Protein AF-A0A7X6SG54-F1 (afdb_monomer_lite)

Foldseek 3Di:
DEAEFDFELDDCQQVCVVVVCVVVVDDAPDADPVRRRRPPTDDDLCHPLVRVLVVLLVVLVPDPDQKYKYKDKCPGSAHPVSNCVSLVVQADKDKDKDKDADDDPDPPCPPPDRIIIIMIIIGGNPDD

pLDDT: mean 92.4, std 7.89, range [57.91, 98.5]

Secondary structure (DSSP, 8-state):
-EE----SS--HHHHSHHHHHHHHT---SSB-TTT--BTT----GGGSHHHHHHHHHHHHHH---SEEEEEEETTSSS-HHHHHHHHHTTSEEEEEEEEEEPP--SS--TTS-SEEEEEEEEEETT--

Sequence (128 aa):
VYIDPPYNQHPYGSNYFMLNLLTTYERPKDVSKVSGIPTDWHRSGYNVRKQALPLLDQLFTAIPARFLLVSFNSEGYVSTDQIKTALGKHGRVDEMIVKYNTYRASRNLRSRKIHVHEHLFLLDRNAR

Structure (mmCIF, N/CA/C/O backbone):
data_AF-A0A7X6SG54-F1
#
_entry.id   AF-A0A7X6SG54-F1
#
loop_
_atom_site.group_PDB
_atom_site.id
_atom_site.type_symbol
_atom_site.label_atom_id
_atom_site.label_alt_id
_atom_site.label_comp_id
_atom_site.label_asym_id
_atom_site.label_entity_id
_atom_site.label_seq_id
_atom_site.pdbx_PDB_ins_code
_atom_site.Cartn_x
_atom_site.Cartn_y
_atom_site.Cartn_z
_atom_site.occupancy
_atom_site.B_iso_or_equiv
_atom_site.auth_seq_id
_atom_site.auth_comp_id
_atom_site.auth_asym_id
_atom_site.auth_atom_id
_atom_site.pdbx_PDB_model_num
ATOM 1 N N . VAL A 1 1 ? -13.810 -5.136 3.507 1.00 97.25 1 VAL A N 1
ATOM 2 C CA . VAL A 1 1 ? -12.854 -5.263 2.379 1.00 97.25 1 VAL A CA 1
ATOM 3 C C . VAL A 1 1 ? -11.449 -5.136 2.935 1.00 97.25 1 VAL A C 1
ATOM 5 O O . VAL A 1 1 ? -11.252 -4.293 3.802 1.00 97.25 1 VAL A O 1
ATOM 8 N N . TYR A 1 2 ? -10.520 -5.981 2.488 1.00 98.06 2 TYR A N 1
ATOM 9 C CA . TYR A 1 2 ? -9.097 -5.864 2.817 1.00 98.06 2 TYR A CA 1
ATOM 10 C C . TYR A 1 2 ? -8.371 -5.124 1.690 1.00 98.06 2 TYR A C 1
ATOM 12 O O . TYR A 1 2 ? -8.631 -5.403 0.520 1.00 98.06 2 TYR A O 1
ATOM 20 N N . ILE A 1 3 ? -7.512 -4.169 2.038 1.00 97.12 3 ILE A N 1
ATOM 21 C CA . ILE A 1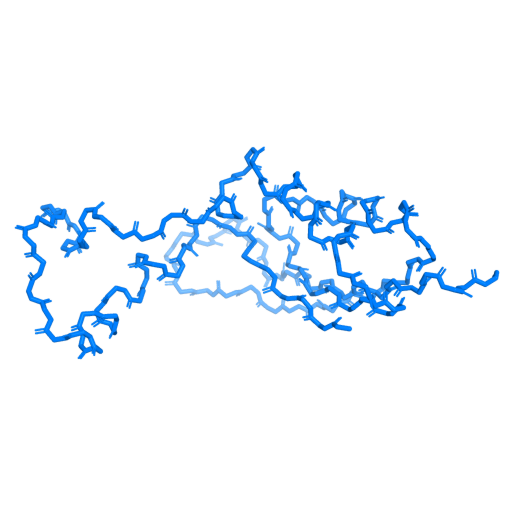 3 ? -6.790 -3.314 1.095 1.00 97.12 3 ILE A CA 1
ATOM 22 C C . ILE A 1 3 ? -5.311 -3.334 1.474 1.00 97.12 3 ILE A C 1
ATOM 24 O O . ILE A 1 3 ? -4.950 -2.938 2.578 1.00 97.12 3 ILE A O 1
ATOM 28 N N . ASP A 1 4 ? -4.473 -3.754 0.535 1.00 94.75 4 ASP A N 1
ATOM 29 C CA . ASP A 1 4 ? -3.012 -3.723 0.633 1.00 94.75 4 ASP A CA 1
ATOM 30 C C . ASP A 1 4 ? -2.472 -2.990 -0.608 1.00 94.75 4 ASP A C 1
ATOM 32 O O . ASP A 1 4 ? -2.199 -3.611 -1.642 1.00 94.75 4 ASP A O 1
ATOM 36 N N . PRO A 1 5 ? -2.501 -1.643 -0.604 1.00 91.69 5 PRO A N 1
ATOM 37 C CA . PRO A 1 5 ? -2.213 -0.858 -1.791 1.00 91.69 5 PRO A CA 1
ATOM 38 C C . PRO A 1 5 ? -0.699 -0.685 -1.984 1.00 91.69 5 PRO A C 1
ATOM 40 O O . PRO A 1 5 ? 0.068 -0.730 -1.021 1.00 91.69 5 PRO A O 1
ATOM 43 N N . PRO A 1 6 ? -0.237 -0.380 -3.211 1.00 90.06 6 PRO A N 1
ATOM 44 C CA . PRO A 1 6 ? 1.159 -0.032 -3.431 1.00 90.06 6 PRO A CA 1
ATOM 45 C C . PRO A 1 6 ? 1.576 1.145 -2.543 1.00 90.06 6 PRO A C 1
ATOM 47 O O . PRO A 1 6 ? 0.929 2.192 -2.541 1.00 90.06 6 PRO A O 1
ATOM 50 N N . TYR A 1 7 ? 2.680 0.985 -1.818 1.00 85.69 7 TYR A N 1
ATOM 51 C CA . TYR A 1 7 ? 3.156 1.983 -0.858 1.00 85.69 7 TYR A CA 1
ATOM 52 C C . TYR A 1 7 ? 4.434 2.708 -1.311 1.00 85.69 7 TYR A C 1
ATOM 54 O O . TYR A 1 7 ? 4.840 3.667 -0.666 1.00 85.69 7 TYR A O 1
ATOM 62 N N . ASN A 1 8 ? 5.085 2.315 -2.415 1.00 89.81 8 ASN A N 1
ATOM 63 C CA . ASN A 1 8 ? 6.362 2.904 -2.854 1.00 89.81 8 ASN A CA 1
ATOM 64 C C . ASN A 1 8 ? 6.516 2.968 -4.394 1.00 89.81 8 ASN A C 1
ATOM 66 O O . ASN A 1 8 ? 5.580 2.680 -5.136 1.00 89.81 8 ASN A O 1
ATOM 70 N N . GLN A 1 9 ? 7.702 3.350 -4.889 1.00 89.12 9 GLN A N 1
ATOM 71 C CA . GLN A 1 9 ? 8.003 3.446 -6.332 1.00 89.12 9 GLN A CA 1
ATOM 72 C C . GLN A 1 9 ? 7.947 2.132 -7.093 1.00 89.12 9 GLN A C 1
ATOM 74 O O . GLN A 1 9 ? 7.890 2.205 -8.310 1.00 89.12 9 GLN A O 1
ATOM 79 N N . HIS A 1 10 ? 8.055 0.979 -6.431 1.00 88.88 10 HIS A N 1
ATOM 80 C CA . HIS A 1 10 ? 8.247 -0.317 -7.073 1.00 88.88 10 HIS A CA 1
ATOM 81 C C . HIS A 1 10 ? 6.917 -0.814 -7.656 1.00 88.88 10 HIS A C 1
ATOM 83 O O . HIS A 1 10 ? 6.121 -1.427 -6.944 1.00 88.88 10 HIS A O 1
ATOM 89 N N . PRO A 1 11 ? 6.638 -0.539 -8.940 1.00 90.69 11 PRO A N 1
ATOM 90 C CA . PRO A 1 11 ? 5.360 -0.836 -9.550 1.00 90.69 11 PRO A CA 1
ATOM 91 C C . PRO A 1 11 ? 5.325 -2.291 -10.016 1.00 90.69 11 PRO A C 1
ATOM 93 O O . PRO A 1 11 ? 6.310 -2.830 -10.526 1.00 90.69 11 PRO A O 1
ATOM 96 N N . TYR A 1 12 ? 4.150 -2.912 -9.932 1.00 90.00 12 TYR A N 1
ATOM 97 C CA . TYR A 1 12 ? 3.955 -4.266 -10.448 1.00 90.00 12 TYR A CA 1
ATOM 98 C C . TYR A 1 12 ? 4.347 -4.372 -11.930 1.00 90.00 12 TYR A C 1
ATOM 100 O O . TYR A 1 12 ? 5.105 -5.262 -12.309 1.00 90.00 12 TYR A O 1
ATOM 108 N N . GLY A 1 13 ? 3.885 -3.421 -12.752 1.00 90.31 13 GLY A N 1
ATOM 109 C CA . GLY A 1 13 ? 4.055 -3.457 -14.205 1.00 90.31 13 GLY A CA 1
ATOM 110 C C . GLY A 1 13 ? 5.512 -3.557 -14.657 1.00 90.31 13 GLY A C 1
ATOM 111 O O . GLY A 1 13 ? 5.795 -4.294 -15.594 1.00 90.31 13 GLY A O 1
ATOM 112 N N . SER A 1 14 ? 6.442 -2.885 -13.973 1.00 91.88 14 SER A N 1
ATOM 113 C CA . SER A 1 14 ? 7.865 -2.958 -14.311 1.00 91.88 14 SER A CA 1
ATOM 114 C C . SER A 1 14 ? 8.581 -4.132 -13.642 1.00 91.88 14 SER A C 1
ATOM 116 O O . SER A 1 14 ? 9.537 -4.647 -14.205 1.00 91.88 14 SER A O 1
ATOM 118 N N . ASN A 1 15 ? 8.157 -4.559 -12.449 1.00 92.31 15 ASN A N 1
ATOM 119 C CA . ASN A 1 15 ? 8.818 -5.646 -11.715 1.00 92.31 15 ASN A CA 1
ATOM 120 C C . ASN A 1 15 ? 8.440 -7.037 -12.239 1.00 92.31 15 ASN A C 1
ATOM 122 O O . ASN A 1 15 ? 9.242 -7.962 -12.157 1.00 92.31 15 ASN A O 1
ATOM 126 N N . TYR A 1 16 ? 7.234 -7.175 -12.788 1.00 92.88 16 TYR A N 1
ATOM 127 C CA . TYR A 1 16 ? 6.678 -8.446 -13.255 1.00 92.88 16 TYR A CA 1
ATOM 128 C C . TYR A 1 16 ? 6.398 -8.453 -14.761 1.00 92.88 16 TYR A C 1
ATOM 130 O O . TYR A 1 16 ? 5.688 -9.326 -15.255 1.00 92.88 16 TYR A O 1
ATOM 138 N N . PHE A 1 17 ? 6.982 -7.515 -15.517 1.00 92.88 17 PHE A N 1
ATOM 139 C CA . PHE A 1 17 ? 6.750 -7.399 -16.960 1.00 92.88 17 PHE A CA 1
ATOM 140 C C . PHE A 1 17 ? 7.019 -8.708 -17.715 1.00 92.88 17 PHE A C 1
ATOM 142 O O . PHE A 1 17 ? 6.290 -9.028 -18.643 1.00 92.88 17 PHE A O 1
ATOM 149 N N . MET A 1 18 ? 8.031 -9.486 -17.309 1.00 93.50 18 MET A N 1
ATOM 150 C CA . MET A 1 18 ? 8.354 -10.759 -17.960 1.00 93.50 18 MET A CA 1
ATOM 151 C C . MET A 1 18 ? 7.207 -11.759 -17.836 1.00 93.50 18 MET A C 1
ATOM 153 O O . MET A 1 18 ? 6.881 -12.424 -18.811 1.00 93.50 18 MET A O 1
ATOM 157 N N . LEU A 1 19 ? 6.566 -11.835 -16.665 1.00 94.12 19 LEU A N 1
ATOM 158 C CA . LEU A 1 19 ? 5.400 -12.696 -16.476 1.00 94.12 19 LEU A CA 1
ATOM 159 C C . LEU A 1 19 ? 4.246 -12.230 -17.368 1.00 94.12 19 LEU A C 1
ATOM 161 O O . LEU A 1 19 ? 3.638 -13.056 -18.037 1.00 94.12 19 LEU A O 1
ATOM 165 N N . ASN A 1 20 ? 4.018 -10.915 -17.463 1.00 91.62 20 ASN A N 1
ATOM 166 C CA . ASN A 1 20 ? 3.002 -10.359 -18.361 1.00 91.62 20 ASN A 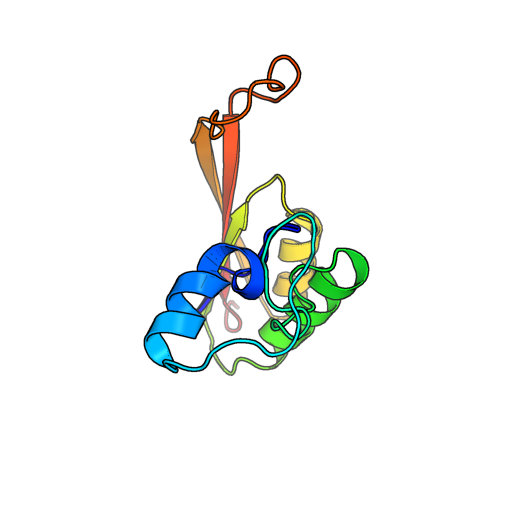CA 1
ATOM 167 C C . ASN A 1 20 ? 3.278 -10.733 -19.832 1.00 91.62 20 ASN A C 1
ATOM 169 O O . ASN A 1 20 ? 2.369 -11.178 -20.527 1.00 91.62 20 ASN A O 1
ATOM 173 N N . LEU A 1 21 ? 4.531 -10.633 -20.292 1.00 93.25 21 LEU A N 1
ATOM 174 C CA . LEU A 1 21 ? 4.922 -11.032 -21.651 1.00 93.25 21 LEU A CA 1
ATOM 175 C C . LEU A 1 21 ? 4.732 -12.532 -21.899 1.00 93.25 21 LEU A C 1
ATOM 177 O O . LEU A 1 21 ? 4.333 -12.917 -22.991 1.00 93.25 21 LEU A O 1
ATOM 181 N N . LEU A 1 22 ? 4.994 -13.387 -20.905 1.00 93.94 22 LEU A N 1
ATOM 182 C CA . LEU A 1 22 ? 4.735 -14.825 -21.033 1.00 93.94 22 LEU A CA 1
ATOM 183 C C . LEU A 1 22 ? 3.237 -15.122 -21.126 1.00 93.94 22 LEU A C 1
ATOM 185 O O . LEU A 1 22 ? 2.850 -16.022 -21.864 1.00 93.94 22 LEU A O 1
ATOM 189 N N . THR A 1 23 ? 2.399 -14.370 -20.405 1.00 94.31 23 THR A N 1
ATOM 190 C CA . THR A 1 23 ? 0.942 -14.562 -20.447 1.00 94.31 23 THR A CA 1
ATOM 191 C C . THR A 1 23 ? 0.312 -14.112 -21.759 1.00 94.31 23 THR A C 1
ATOM 193 O O . THR A 1 23 ? -0.623 -14.757 -22.221 1.00 94.31 23 THR A O 1
ATOM 196 N N . THR A 1 24 ? 0.808 -13.032 -22.368 1.00 91.81 24 THR A N 1
ATOM 197 C CA . THR A 1 24 ? 0.314 -12.567 -23.675 1.00 91.81 24 THR A CA 1
ATOM 198 C C . THR A 1 24 ? 1.007 -13.275 -24.836 1.00 91.81 24 THR A C 1
ATOM 200 O O . THR A 1 24 ? 0.444 -13.371 -25.919 1.00 91.81 24 THR A O 1
ATOM 203 N N . TYR A 1 25 ? 2.219 -13.785 -24.605 1.00 93.94 25 TYR A N 1
ATOM 204 C CA . TYR A 1 25 ? 3.108 -14.377 -25.603 1.00 93.94 25 TYR A CA 1
ATOM 205 C C . TYR A 1 25 ? 3.437 -13.437 -26.775 1.00 93.94 25 TYR A C 1
ATOM 207 O O . TYR 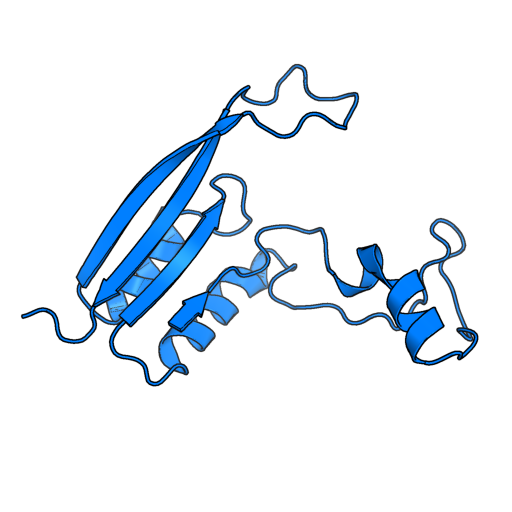A 1 25 ? 3.754 -13.864 -27.886 1.00 93.94 25 TYR A O 1
ATOM 215 N N . GLU A 1 26 ? 3.396 -12.132 -26.517 1.00 90.12 26 GLU A N 1
ATOM 216 C CA . GLU A 1 26 ? 3.679 -11.096 -27.503 1.00 90.12 26 GLU A CA 1
ATOM 217 C C . GLU A 1 26 ? 5.065 -10.498 -27.271 1.00 90.12 26 GLU A C 1
ATOM 219 O O . GLU A 1 26 ? 5.439 -10.130 -26.156 1.00 90.12 26 GLU A O 1
ATOM 224 N N . ARG A 1 27 ? 5.847 -10.364 -28.345 1.00 92.25 27 ARG A N 1
ATOM 225 C CA . ARG A 1 27 ? 7.147 -9.695 -28.273 1.00 92.25 27 ARG A CA 1
ATOM 226 C C . ARG A 1 27 ? 6.937 -8.174 -28.192 1.00 92.25 27 ARG A C 1
ATOM 228 O O . ARG A 1 27 ? 6.300 -7.623 -29.091 1.00 92.25 27 ARG A O 1
ATOM 235 N N . PRO A 1 28 ? 7.512 -7.474 -27.195 1.00 93.50 28 PRO A N 1
ATOM 236 C CA . PRO A 1 28 ? 7.387 -6.024 -27.099 1.00 93.50 28 PRO A CA 1
ATOM 237 C C . PRO A 1 28 ? 8.086 -5.343 -28.280 1.00 93.50 28 PRO A C 1
ATOM 239 O O . PRO A 1 28 ? 9.173 -5.760 -28.693 1.00 93.50 28 PRO A O 1
ATOM 242 N N . LYS A 1 29 ? 7.458 -4.290 -28.816 1.00 94.69 29 LYS A N 1
ATOM 243 C CA . LYS A 1 29 ? 7.990 -3.513 -29.949 1.00 94.69 29 LYS A CA 1
ATOM 244 C C . LYS A 1 29 ? 9.197 -2.678 -29.535 1.00 94.69 29 LYS A C 1
ATOM 246 O O . LYS A 1 29 ? 10.222 -2.703 -30.206 1.00 94.69 29 LYS A O 1
ATOM 251 N N . ASP A 1 30 ? 9.070 -2.011 -28.392 1.00 96.19 30 ASP A N 1
ATOM 252 C CA . ASP A 1 30 ? 10.079 -1.122 -27.834 1.00 96.19 30 ASP A CA 1
ATOM 253 C C . ASP A 1 30 ? 10.377 -1.506 -26.387 1.00 96.19 30 ASP A C 1
ATOM 255 O O . ASP A 1 30 ? 9.477 -1.755 -25.581 1.00 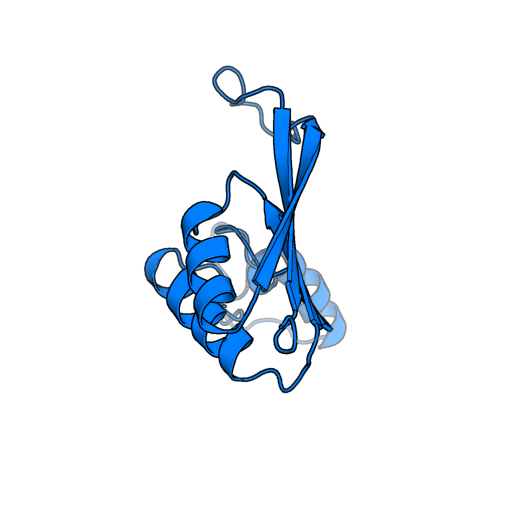96.19 30 ASP A O 1
ATOM 259 N N . VAL A 1 31 ? 11.661 -1.523 -26.041 1.00 96.38 31 VAL A N 1
ATOM 260 C CA . VAL A 1 31 ? 12.134 -1.831 -24.689 1.00 96.38 31 VAL A CA 1
ATOM 261 C C . VAL A 1 31 ? 13.187 -0.825 -24.244 1.00 96.38 31 VAL A C 1
ATOM 263 O O . VAL A 1 31 ? 13.938 -0.264 -25.044 1.00 96.38 31 VAL A O 1
ATOM 266 N N . SER A 1 32 ? 13.273 -0.612 -22.934 1.00 94.81 32 SER A N 1
ATOM 267 C CA . SER A 1 32 ? 14.362 0.137 -22.314 1.00 94.81 32 SER A CA 1
ATOM 268 C C . SER A 1 32 ? 15.712 -0.506 -22.638 1.00 94.81 32 SER A C 1
ATOM 270 O O . SER A 1 32 ? 15.929 -1.680 -22.343 1.00 94.81 32 SER A O 1
ATOM 272 N N . LYS A 1 33 ? 16.662 0.278 -23.162 1.00 94.88 33 LYS A N 1
ATOM 273 C CA . LYS A 1 33 ? 18.033 -0.194 -23.436 1.00 94.88 33 LYS A CA 1
ATOM 274 C C . LYS A 1 33 ? 18.808 -0.588 -22.174 1.00 94.88 33 LYS A C 1
ATOM 276 O O . LYS A 1 33 ? 19.776 -1.330 -22.271 1.00 94.88 33 LYS A O 1
ATOM 281 N N . VAL A 1 34 ? 18.409 -0.066 -21.012 1.00 92.75 34 VAL A N 1
ATOM 282 C CA . VAL A 1 34 ? 19.097 -0.311 -19.735 1.00 92.75 34 VAL A CA 1
ATOM 283 C C . VAL A 1 34 ? 18.484 -1.499 -19.002 1.00 92.75 34 VAL A C 1
ATOM 285 O O . VAL A 1 34 ? 19.206 -2.355 -18.508 1.00 92.75 34 VAL A O 1
ATOM 288 N N . SER A 1 35 ? 17.154 -1.550 -18.913 1.00 91.62 35 SER A N 1
ATOM 289 C CA . SER A 1 35 ? 16.446 -2.527 -18.077 1.00 91.62 35 SER A CA 1
ATOM 290 C C . SER A 1 35 ? 15.745 -3.639 -18.857 1.00 91.62 35 SER A C 1
ATOM 292 O O . SER A 1 35 ? 15.284 -4.593 -18.242 1.00 91.62 35 SER A O 1
ATOM 294 N N . GLY A 1 36 ? 15.607 -3.519 -20.182 1.00 93.38 36 GLY A N 1
ATOM 295 C CA . GLY A 1 36 ? 14.876 -4.479 -21.020 1.00 93.38 36 GLY A CA 1
ATOM 296 C C . GLY A 1 36 ? 13.354 -4.471 -20.830 1.00 93.38 36 GLY A C 1
ATOM 297 O O . GLY A 1 36 ? 12.652 -5.253 -21.463 1.00 93.38 36 GLY A O 1
ATOM 298 N N . ILE A 1 37 ? 12.833 -3.587 -19.977 1.00 94.81 37 ILE A N 1
ATOM 299 C CA . ILE A 1 37 ? 11.401 -3.476 -19.679 1.00 94.81 37 ILE A CA 1
ATOM 300 C C . ILE A 1 37 ? 10.697 -2.834 -20.891 1.00 94.81 37 ILE A C 1
ATOM 302 O O . ILE A 1 37 ? 11.210 -1.818 -21.381 1.00 94.81 37 ILE A O 1
ATOM 306 N N . PRO A 1 38 ? 9.551 -3.372 -21.364 1.00 94.19 38 PRO A N 1
ATOM 307 C CA . PRO A 1 38 ? 8.699 -2.735 -22.371 1.00 94.19 38 PRO A CA 1
ATOM 308 C C . PRO A 1 38 ? 8.435 -1.279 -22.015 1.00 94.19 38 PRO A C 1
ATOM 310 O O . PRO A 1 38 ? 8.329 -0.965 -20.836 1.00 94.19 38 PRO A O 1
ATOM 313 N N . THR A 1 39 ? 8.374 -0.365 -22.979 1.00 92.94 39 THR A N 1
ATOM 314 C CA . THR A 1 39 ? 8.210 1.074 -22.685 1.00 92.94 39 THR A CA 1
ATOM 315 C C . THR A 1 39 ? 6.774 1.460 -22.315 1.00 92.94 39 THR A C 1
ATOM 317 O O . THR A 1 39 ? 6.570 2.449 -21.606 1.00 92.94 39 THR A O 1
ATOM 320 N N . ASP A 1 40 ? 5.809 0.648 -22.735 1.00 90.19 40 ASP A N 1
ATOM 321 C CA . ASP A 1 40 ? 4.355 0.797 -22.619 1.00 90.19 40 ASP A CA 1
ATOM 322 C C . ASP A 1 40 ? 3.747 0.098 -21.388 1.00 90.19 40 ASP A C 1
ATOM 324 O O . ASP A 1 40 ? 2.529 -0.012 -21.255 1.00 90.19 40 ASP A O 1
ATOM 328 N N . TRP A 1 41 ? 4.582 -0.347 -20.447 1.00 90.12 41 TRP A N 1
ATOM 329 C CA . TRP A 1 41 ? 4.125 -0.957 -19.200 1.00 90.12 41 TRP A CA 1
ATOM 330 C C . TRP A 1 41 ? 3.198 -0.036 -18.381 1.00 90.12 41 TRP A C 1
ATOM 332 O O . TRP A 1 41 ? 3.380 1.183 -18.307 1.00 90.12 41 TRP A O 1
ATOM 342 N N . HIS A 1 42 ? 2.221 -0.636 -17.691 1.00 88.06 42 HIS A N 1
ATOM 343 C CA . HIS A 1 42 ? 1.215 0.102 -16.923 1.00 88.06 42 HIS A CA 1
ATOM 344 C C . HIS A 1 42 ? 1.797 0.775 -15.669 1.00 88.06 42 HIS A C 1
ATOM 346 O O . HIS A 1 42 ? 2.241 0.119 -14.722 1.00 88.06 42 HIS A O 1
ATOM 352 N N . ARG A 1 43 ? 1.716 2.108 -15.642 1.00 89.56 43 ARG A N 1
ATOM 353 C CA . ARG A 1 43 ? 2.107 2.959 -14.513 1.00 89.56 43 ARG A CA 1
ATOM 354 C C . ARG A 1 43 ? 0.902 3.291 -13.642 1.00 89.56 43 ARG A C 1
ATOM 356 O O . ARG A 1 43 ? 0.046 4.071 -14.047 1.00 89.56 43 ARG A O 1
ATOM 363 N N . SER A 1 44 ? 0.870 2.748 -12.430 1.00 93.12 44 SER A N 1
ATOM 364 C CA . SER A 1 44 ? -0.171 3.069 -11.452 1.00 93.12 44 SER A CA 1
ATOM 365 C C . SER A 1 44 ? 0.124 4.389 -10.736 1.00 93.12 44 SER A C 1
ATOM 367 O O . SER A 1 44 ? 1.240 4.615 -10.261 1.00 93.12 44 SER A O 1
ATOM 369 N N . GLY A 1 45 ? -0.896 5.239 -10.593 1.00 94.88 45 GLY A N 1
ATOM 370 C CA . GLY A 1 45 ? -0.801 6.473 -9.811 1.00 94.88 45 GLY A CA 1
ATOM 371 C C . GLY A 1 45 ? -0.542 6.230 -8.317 1.00 94.88 45 GLY A C 1
ATOM 372 O O . GLY A 1 45 ? 0.054 7.078 -7.656 1.00 94.88 45 GLY A O 1
ATOM 373 N N . TYR A 1 46 ? -0.877 5.046 -7.787 1.00 94.81 46 TYR A N 1
ATOM 374 C CA . TYR A 1 46 ? -0.524 4.661 -6.411 1.00 94.81 46 TYR A CA 1
ATOM 375 C C . TYR A 1 46 ? 0.999 4.572 -6.201 1.00 94.81 46 TYR A C 1
ATOM 377 O O . TYR A 1 46 ? 1.487 4.823 -5.103 1.00 94.81 46 TYR A O 1
ATOM 385 N N . ASN A 1 47 ? 1.772 4.310 -7.262 1.00 94.62 47 ASN A N 1
ATOM 386 C CA . ASN A 1 47 ? 3.239 4.327 -7.234 1.00 94.62 47 ASN A CA 1
ATOM 387 C C . ASN A 1 47 ? 3.831 5.728 -7.489 1.00 94.62 47 ASN A C 1
ATOM 389 O O . ASN A 1 47 ? 5.039 5.865 -7.682 1.00 94.62 47 ASN A O 1
ATOM 393 N N . VAL A 1 48 ? 3.012 6.785 -7.503 1.00 94.44 48 VAL A N 1
ATOM 394 C CA . VAL A 1 48 ? 3.453 8.173 -7.682 1.00 94.44 48 VAL A CA 1
ATOM 395 C C . VAL A 1 48 ? 3.169 8.947 -6.399 1.00 94.44 48 VAL A C 1
ATOM 397 O O . VAL A 1 48 ? 2.017 9.212 -6.071 1.00 94.44 48 VAL A O 1
ATOM 400 N N . ARG A 1 49 ? 4.221 9.384 -5.690 1.00 94.19 49 ARG A N 1
ATOM 401 C CA . ARG A 1 49 ? 4.115 10.031 -4.363 1.00 94.19 49 ARG A CA 1
ATOM 402 C C . ARG A 1 49 ? 3.034 11.118 -4.277 1.00 94.19 49 ARG A C 1
ATOM 404 O O . ARG A 1 49 ? 2.256 11.127 -3.334 1.00 94.19 49 ARG A O 1
ATOM 411 N N . LYS A 1 50 ? 2.970 12.013 -5.270 1.00 96.12 50 LYS A N 1
ATOM 412 C CA . LYS A 1 50 ? 2.001 13.125 -5.310 1.00 96.12 50 LYS A CA 1
ATOM 413 C C . LYS A 1 50 ? 0.553 12.704 -5.614 1.00 96.12 50 LYS A C 1
ATOM 415 O O . LYS A 1 50 ? -0.351 13.493 -5.385 1.00 96.12 50 LYS A O 1
ATOM 420 N N . GLN A 1 51 ? 0.335 11.502 -6.152 1.00 96.81 51 GLN A N 1
ATOM 421 C CA . GLN A 1 51 ? -0.992 10.982 -6.516 1.00 96.81 51 GLN A CA 1
ATOM 422 C C . GLN A 1 51 ? -1.500 9.915 -5.536 1.00 96.81 51 GLN A C 1
ATOM 424 O O . GLN A 1 51 ? -2.707 9.709 -5.451 1.00 96.81 51 GLN A O 1
ATOM 429 N N . ALA A 1 52 ? -0.608 9.269 -4.777 1.00 96.50 52 ALA A N 1
ATOM 430 C CA . ALA A 1 52 ? -0.944 8.141 -3.912 1.00 96.50 52 ALA A CA 1
ATOM 431 C C . ALA A 1 52 ? -2.041 8.466 -2.881 1.00 96.50 52 ALA A C 1
ATOM 433 O O . ALA A 1 52 ? -3.041 7.758 -2.820 1.00 96.50 52 ALA A O 1
ATOM 434 N N . LEU A 1 53 ? -1.900 9.553 -2.110 1.00 97.44 53 LEU A N 1
ATOM 435 C CA . LEU A 1 53 ? -2.895 9.922 -1.093 1.00 97.44 53 LEU A CA 1
ATOM 436 C C . LEU A 1 53 ? -4.269 10.281 -1.702 1.00 97.44 53 LEU A C 1
ATOM 438 O O . LEU A 1 53 ? -5.255 9.699 -1.253 1.00 97.44 53 LEU A O 1
ATOM 442 N N . PRO A 1 54 ? -4.375 11.154 -2.730 1.00 97.81 54 PRO A N 1
ATOM 443 C CA . PRO A 1 54 ? -5.655 11.415 -3.395 1.00 97.81 54 PRO A CA 1
ATOM 444 C C . PRO A 1 54 ? -6.362 10.153 -3.911 1.00 97.81 54 PRO A C 1
ATOM 446 O O . PRO A 1 54 ? -7.568 10.005 -3.737 1.00 97.81 54 PRO A O 1
ATOM 449 N N . LEU A 1 55 ? -5.615 9.218 -4.507 1.00 97.75 55 LEU A N 1
ATOM 450 C CA . LEU A 1 55 ? -6.177 7.969 -5.027 1.00 97.75 55 LEU A CA 1
ATOM 451 C C . LEU A 1 55 ? -6.629 7.010 -3.918 1.00 97.75 55 LEU A C 1
ATOM 453 O O . LEU A 1 55 ? -7.587 6.260 -4.109 1.00 97.75 55 LEU A O 1
ATOM 457 N N . LEU A 1 56 ? -5.959 7.009 -2.763 1.00 97.50 56 LEU A N 1
ATOM 458 C CA . LEU A 1 56 ? -6.398 6.241 -1.594 1.00 97.50 56 LEU A CA 1
ATOM 459 C C . LEU A 1 56 ? -7.682 6.821 -0.995 1.00 97.50 56 LEU A C 1
ATOM 461 O O . LEU A 1 56 ? -8.605 6.065 -0.716 1.00 97.50 56 LEU A O 1
ATOM 465 N N . ASP A 1 57 ? -7.781 8.145 -0.869 1.00 97.50 57 ASP A N 1
ATOM 466 C CA . ASP A 1 57 ? -8.988 8.829 -0.376 1.00 97.50 57 ASP A CA 1
ATOM 467 C C . ASP A 1 57 ? -10.201 8.544 -1.282 1.00 97.50 57 ASP A C 1
ATOM 469 O O . ASP A 1 57 ? -11.289 8.194 -0.812 1.00 97.50 57 ASP A O 1
ATOM 473 N N . GLN A 1 58 ? -9.990 8.590 -2.604 1.00 98.00 58 GLN A N 1
ATOM 474 C CA . GLN A 1 58 ? -11.001 8.200 -3.587 1.00 98.00 58 GLN A CA 1
ATOM 475 C C . GLN A 1 58 ? -11.399 6.724 -3.441 1.00 98.00 58 GLN A C 1
ATOM 477 O O . GLN A 1 58 ? -12.589 6.409 -3.469 1.00 98.00 58 GLN A O 1
ATOM 482 N N . LEU A 1 59 ? -10.430 5.818 -3.268 1.00 97.62 59 LEU A N 1
ATOM 483 C CA . LEU A 1 59 ? -10.690 4.388 -3.077 1.00 97.62 59 LEU A CA 1
ATOM 484 C C . LEU A 1 59 ? -11.523 4.133 -1.821 1.00 97.62 59 LEU A C 1
ATOM 486 O O . LEU A 1 59 ? -12.510 3.400 -1.877 1.00 97.62 59 LEU A O 1
ATOM 490 N N . PHE A 1 60 ? -11.154 4.753 -0.698 1.00 97.50 60 PHE A N 1
ATOM 491 C CA . PHE A 1 60 ? -11.909 4.630 0.543 1.00 97.50 60 PHE A CA 1
ATOM 492 C C . PHE A 1 60 ? -13.334 5.138 0.341 1.00 97.50 60 PHE A C 1
ATOM 494 O O . PHE A 1 60 ? -14.269 4.422 0.673 1.00 97.50 60 PHE A O 1
ATOM 501 N N . THR A 1 61 ? -13.525 6.288 -0.301 1.00 97.50 61 THR A N 1
ATOM 502 C CA . THR A 1 61 ? -14.863 6.827 -0.593 1.00 97.50 61 THR A CA 1
ATOM 503 C C . THR A 1 61 ? -15.701 5.888 -1.468 1.00 97.50 61 THR A C 1
ATOM 505 O O . THR A 1 61 ? -16.874 5.657 -1.180 1.00 97.50 61 THR A O 1
ATOM 508 N N . ALA A 1 62 ? -15.107 5.324 -2.521 1.00 97.62 62 ALA A N 1
ATOM 509 C CA . ALA A 1 62 ? -15.824 4.555 -3.535 1.00 97.62 62 ALA A CA 1
ATOM 510 C C . ALA A 1 62 ? -16.257 3.155 -3.075 1.00 97.62 62 ALA A C 1
ATOM 512 O O . ALA A 1 62 ? -17.221 2.615 -3.613 1.00 97.62 62 ALA A O 1
ATOM 513 N N . ILE A 1 63 ? -15.564 2.544 -2.106 1.00 97.25 63 ILE A N 1
ATOM 514 C CA . ILE A 1 63 ? -15.891 1.186 -1.652 1.00 97.25 63 ILE A CA 1
ATOM 515 C C . ILE A 1 63 ? -17.156 1.212 -0.773 1.00 97.25 63 ILE A C 1
ATOM 517 O O . ILE A 1 63 ? -17.127 1.801 0.314 1.00 97.25 63 ILE A O 1
ATOM 521 N N . PRO A 1 64 ? -18.247 0.517 -1.152 1.00 95.56 64 PRO A N 1
ATOM 522 C CA . PRO A 1 64 ? -19.484 0.468 -0.376 1.00 95.56 64 PRO A CA 1
ATOM 523 C C . PRO A 1 64 ? -19.424 -0.652 0.674 1.00 95.56 64 PRO A C 1
ATOM 525 O O . PRO A 1 64 ? -20.188 -1.613 0.635 1.00 95.56 64 PRO A O 1
ATOM 528 N N . ALA A 1 65 ? -18.481 -0.562 1.613 1.00 97.31 65 ALA A N 1
ATOM 529 C CA . ALA A 1 65 ? -18.330 -1.537 2.690 1.00 97.31 65 ALA A CA 1
ATOM 530 C C . ALA A 1 65 ? -18.337 -0.853 4.057 1.00 97.31 65 ALA A C 1
ATOM 532 O O . ALA A 1 65 ? -17.734 0.204 4.231 1.00 97.31 65 ALA A O 1
ATOM 533 N N . ARG A 1 66 ? -18.976 -1.495 5.043 1.00 96.88 66 ARG A N 1
ATOM 534 C CA . ARG A 1 66 ? -18.956 -1.033 6.439 1.00 96.88 66 ARG A CA 1
ATOM 535 C C . ARG A 1 66 ? -17.543 -1.043 7.020 1.00 96.88 66 ARG A C 1
ATOM 537 O O . ARG A 1 66 ? -17.145 -0.074 7.655 1.00 96.88 66 ARG A O 1
ATOM 544 N N . PHE A 1 67 ? -16.826 -2.148 6.814 1.00 98.31 67 PHE A N 1
ATOM 545 C CA . PHE A 1 67 ? -15.480 -2.344 7.339 1.00 98.31 67 PHE A CA 1
ATOM 546 C C . PHE A 1 67 ? -14.439 -2.296 6.226 1.00 98.31 67 PHE A C 1
ATOM 548 O O . PHE A 1 67 ? -14.516 -3.079 5.265 1.00 98.31 67 PHE A O 1
ATOM 555 N N . LEU A 1 68 ? -13.440 -1.429 6.389 1.00 98.44 68 LEU A N 1
ATOM 556 C CA . LEU A 1 68 ? -12.205 -1.463 5.607 1.00 98.44 68 LEU A CA 1
ATOM 557 C C . LEU A 1 68 ? -11.055 -1.845 6.533 1.00 98.44 68 LEU A C 1
ATOM 559 O O . LEU A 1 68 ? -10.851 -1.194 7.552 1.00 98.44 68 LEU A O 1
ATOM 563 N N . LEU A 1 69 ? -10.319 -2.891 6.167 1.00 98.38 69 LEU A N 1
ATOM 564 C CA . LEU A 1 69 ? -9.056 -3.243 6.801 1.00 98.38 69 LEU A CA 1
ATOM 565 C C . LEU A 1 69 ? -7.937 -2.865 5.834 1.00 98.38 69 LEU A C 1
ATOM 567 O O . LEU A 1 69 ? -7.846 -3.450 4.756 1.00 98.38 69 LEU A O 1
ATOM 571 N N . VAL A 1 70 ? -7.130 -1.872 6.193 1.00 97.94 70 VAL A N 1
ATOM 572 C CA . VAL A 1 70 ? -6.050 -1.352 5.346 1.00 97.94 70 VAL A CA 1
ATOM 573 C C . VAL A 1 70 ? -4.711 -1.726 5.958 1.00 97.94 70 VAL A C 1
ATOM 575 O O . VAL A 1 70 ? -4.428 -1.328 7.086 1.00 97.94 70 VAL A O 1
ATOM 578 N N . SER A 1 71 ? -3.898 -2.474 5.217 1.00 96.69 71 SER A N 1
ATOM 579 C CA . SER A 1 71 ? -2.501 -2.736 5.561 1.00 96.69 71 SER A CA 1
ATOM 580 C C . SER A 1 71 ? -1.605 -1.691 4.907 1.00 96.69 71 SER A C 1
ATOM 582 O O . SER A 1 71 ? -1.811 -1.338 3.745 1.00 96.69 71 SER A O 1
ATOM 584 N N . PHE A 1 72 ? -0.653 -1.140 5.662 1.00 95.62 72 PHE A N 1
ATOM 585 C CA . PHE A 1 72 ? 0.281 -0.154 5.133 1.00 95.62 72 PHE A CA 1
ATOM 586 C C . PHE A 1 72 ? 1.610 -0.123 5.896 1.00 95.62 72 PHE A C 1
ATOM 588 O O . PHE A 1 72 ? 1.641 -0.014 7.125 1.00 95.62 72 PHE A O 1
ATOM 595 N N . ASN A 1 73 ? 2.715 -0.122 5.151 1.00 93.00 73 ASN A N 1
ATOM 596 C CA . ASN A 1 73 ? 4.058 -0.060 5.716 1.00 93.00 73 ASN A CA 1
ATOM 597 C C . ASN A 1 73 ? 4.473 1.383 6.068 1.00 93.00 73 ASN A C 1
ATOM 599 O O . ASN A 1 73 ? 4.265 2.321 5.295 1.00 93.00 73 ASN A O 1
ATOM 603 N N . SER A 1 74 ? 5.150 1.547 7.208 1.00 89.94 74 SER A N 1
ATOM 604 C CA . SER A 1 74 ? 5.657 2.836 7.718 1.00 89.94 74 SER A CA 1
ATOM 605 C C . SER A 1 74 ? 6.660 3.584 6.816 1.00 89.94 74 SER A C 1
ATOM 607 O O . SER A 1 74 ? 6.906 4.769 7.030 1.00 89.94 74 SER A O 1
ATOM 609 N N . GLU A 1 75 ? 7.248 2.935 5.809 1.00 89.69 75 GLU A N 1
ATOM 610 C CA . GLU A 1 75 ? 8.186 3.538 4.847 1.00 89.69 75 GLU A CA 1
ATOM 611 C C . GLU A 1 75 ? 7.517 3.923 3.514 1.00 89.69 75 GLU A C 1
ATOM 613 O O . GLU A 1 75 ? 8.199 4.216 2.524 1.00 89.69 75 GLU A O 1
ATOM 618 N N . GLY A 1 76 ? 6.184 3.907 3.464 1.00 89.69 76 GLY A N 1
ATOM 619 C CA . GLY A 1 76 ? 5.428 4.264 2.276 1.00 89.69 76 GLY A CA 1
ATOM 620 C C . GLY A 1 76 ? 5.499 5.748 1.887 1.00 89.69 76 GLY A C 1
ATOM 621 O O . GLY A 1 76 ? 6.030 6.610 2.587 1.00 89.69 76 GLY A O 1
ATOM 622 N N . TYR A 1 77 ? 4.944 6.071 0.721 1.00 94.31 77 TYR A N 1
ATOM 623 C CA . TYR A 1 77 ? 4.845 7.442 0.220 1.00 94.31 77 TYR A CA 1
ATOM 624 C C . TYR A 1 77 ? 3.876 8.325 0.988 1.00 94.31 77 TYR A C 1
ATOM 626 O O . TYR A 1 77 ? 4.100 9.536 1.053 1.00 94.31 77 TYR A O 1
ATOM 634 N N . VAL A 1 78 ? 2.826 7.717 1.527 1.00 95.62 78 VAL A N 1
ATOM 635 C CA . VAL A 1 78 ? 1.815 8.354 2.364 1.00 95.62 78 VAL A CA 1
ATOM 636 C C . VAL A 1 78 ? 2.155 8.019 3.809 1.00 95.62 78 VAL A C 1
ATOM 638 O O . VAL A 1 78 ? 2.457 6.865 4.105 1.00 95.62 78 VAL A O 1
ATOM 641 N N . SER A 1 79 ? 2.152 9.002 4.707 1.00 95.44 79 SER A N 1
ATOM 642 C CA . SER A 1 79 ? 2.403 8.707 6.119 1.00 95.44 79 SER A CA 1
ATOM 643 C C . SER A 1 79 ? 1.219 7.964 6.739 1.00 95.44 79 SER A C 1
ATOM 645 O O . SER A 1 79 ? 0.072 8.111 6.314 1.00 95.44 79 SER A O 1
ATOM 647 N N . THR A 1 80 ? 1.476 7.192 7.788 1.00 94.94 80 THR A N 1
ATOM 648 C CA . THR A 1 80 ? 0.435 6.482 8.546 1.00 94.94 80 THR A CA 1
ATOM 649 C C . THR A 1 80 ? -0.605 7.446 9.123 1.00 94.94 80 THR A C 1
ATOM 651 O O . THR A 1 80 ? -1.798 7.158 9.073 1.00 94.94 80 THR A O 1
ATOM 654 N N . ASP A 1 81 ? -0.184 8.642 9.549 1.00 96.31 81 ASP A N 1
ATOM 655 C CA . ASP A 1 81 ? -1.085 9.708 10.009 1.00 96.31 81 ASP A CA 1
ATOM 656 C C . ASP A 1 81 ? -2.003 10.220 8.894 1.00 96.31 81 ASP A C 1
ATOM 658 O O . ASP A 1 81 ? -3.186 10.476 9.125 1.00 96.31 81 ASP A O 1
ATOM 662 N N . GLN A 1 82 ? -1.489 10.342 7.665 1.00 97.56 82 GLN A N 1
ATOM 663 C CA . GLN A 1 82 ? -2.297 10.721 6.506 1.00 97.56 82 GLN A CA 1
ATOM 664 C C . GLN A 1 82 ? -3.325 9.636 6.165 1.00 97.56 82 GLN A C 1
ATOM 666 O O . GLN A 1 82 ? -4.479 9.971 5.902 1.00 97.56 82 GLN A O 1
ATOM 671 N N . ILE A 1 83 ? -2.940 8.354 6.218 1.00 97.25 83 ILE A N 1
ATOM 672 C CA . ILE A 1 83 ? -3.866 7.225 6.020 1.00 97.25 83 ILE A CA 1
ATOM 673 C C . ILE A 1 83 ? -4.969 7.243 7.079 1.00 97.25 83 ILE A C 1
ATOM 675 O O . ILE A 1 83 ? -6.152 7.208 6.739 1.00 97.25 83 ILE A O 1
ATOM 679 N N . LYS A 1 84 ? -4.592 7.352 8.357 1.00 97.31 84 LYS A N 1
ATOM 680 C CA . LYS A 1 84 ? -5.530 7.400 9.482 1.00 97.31 84 LYS A CA 1
ATOM 681 C C . LYS A 1 84 ? -6.490 8.580 9.369 1.00 97.31 84 LYS A C 1
ATOM 683 O O . LYS A 1 84 ? -7.691 8.409 9.554 1.00 97.31 84 LYS A O 1
ATOM 688 N N . THR A 1 85 ? -5.974 9.753 8.999 1.00 98.19 85 THR A N 1
ATOM 689 C CA . THR A 1 85 ? -6.777 10.963 8.768 1.00 98.19 85 THR A CA 1
ATOM 690 C C . THR A 1 85 ? -7.762 10.771 7.615 1.00 98.19 85 THR A C 1
ATOM 692 O O . THR A 1 85 ? -8.928 11.126 7.752 1.00 98.19 85 THR A O 1
ATOM 695 N N . ALA A 1 86 ? -7.325 10.192 6.491 1.00 97.94 86 ALA A N 1
ATOM 696 C CA . ALA A 1 86 ? -8.193 9.919 5.346 1.00 97.94 86 ALA A CA 1
ATOM 697 C C . ALA A 1 86 ? -9.322 8.939 5.707 1.00 97.94 86 ALA A C 1
ATOM 699 O O . ALA A 1 86 ? -10.489 9.227 5.458 1.00 97.94 86 ALA A O 1
ATOM 700 N N . LEU A 1 87 ? -8.999 7.826 6.373 1.00 98.00 87 LEU A N 1
ATOM 701 C CA . LEU A 1 87 ? -9.997 6.860 6.845 1.00 98.00 87 LEU A CA 1
ATOM 702 C C . LEU A 1 87 ? -10.962 7.475 7.869 1.00 98.00 87 LEU A C 1
ATOM 704 O O . LEU A 1 87 ? -12.163 7.219 7.803 1.00 98.00 87 LEU A O 1
ATOM 708 N N . GLY A 1 88 ? -10.457 8.323 8.770 1.00 97.44 88 GLY A N 1
ATOM 709 C CA . GLY A 1 88 ? -11.238 8.972 9.826 1.00 97.44 88 GLY A CA 1
ATOM 710 C C . GLY A 1 88 ? -12.365 9.874 9.317 1.00 97.44 88 GLY A C 1
ATOM 711 O O . GLY A 1 88 ? -13.349 10.075 10.022 1.00 97.44 88 GLY A O 1
ATOM 712 N N . LYS A 1 89 ? -12.295 10.348 8.065 1.00 96.88 89 LYS A N 1
ATOM 713 C CA . LYS A 1 89 ? -13.401 11.074 7.412 1.00 96.88 89 LYS A CA 1
ATOM 714 C C . LYS A 1 89 ? -14.663 10.220 7.243 1.00 96.88 89 LYS A C 1
ATOM 716 O O . LYS A 1 89 ? -15.735 10.760 6.989 1.00 96.88 89 LYS A O 1
ATOM 721 N N . HIS A 1 90 ? -14.532 8.898 7.333 1.00 96.44 90 HIS A N 1
ATOM 722 C CA . HIS A 1 90 ? -15.589 7.945 7.008 1.00 96.44 90 HIS A CA 1
ATOM 723 C C . HIS A 1 90 ? -16.113 7.162 8.220 1.00 96.44 90 HIS A C 1
ATOM 725 O O . HIS A 1 90 ? -17.028 6.361 8.048 1.00 96.44 90 HIS A O 1
ATOM 731 N N . GLY A 1 91 ? -15.551 7.342 9.420 1.00 96.50 91 GLY A N 1
ATOM 732 C CA . GLY A 1 91 ? -15.966 6.606 10.618 1.00 96.50 91 GLY A CA 1
ATOM 733 C C . GLY A 1 91 ? -14.850 6.437 11.647 1.00 96.50 91 GLY A C 1
ATOM 734 O O . GLY A 1 91 ? -13.806 7.086 11.571 1.00 96.50 91 GLY A O 1
ATOM 735 N N . ARG A 1 92 ? -15.065 5.541 12.618 1.00 98.00 92 ARG A N 1
ATOM 736 C CA . ARG A 1 92 ? -14.074 5.253 13.665 1.00 98.00 92 ARG A CA 1
ATOM 737 C C . ARG A 1 92 ? -12.947 4.400 13.094 1.00 98.00 92 ARG A C 1
ATOM 739 O O . ARG A 1 92 ? -13.212 3.403 12.426 1.00 98.00 92 ARG A O 1
ATOM 746 N N . VAL A 1 93 ? -11.705 4.778 13.391 1.00 98.31 93 VAL A N 1
ATOM 747 C CA . VAL A 1 93 ? -10.507 4.058 12.949 1.00 98.31 93 VAL A CA 1
ATOM 748 C C . VAL A 1 93 ? -9.748 3.530 14.153 1.00 98.31 93 VAL A C 1
ATOM 750 O O . VAL A 1 93 ? -9.232 4.307 14.956 1.00 98.31 93 VAL A O 1
ATOM 753 N N . ASP A 1 94 ? -9.642 2.211 14.222 1.00 98.06 94 ASP A N 1
ATOM 754 C CA . ASP A 1 94 ? -8.770 1.502 15.147 1.00 98.06 94 ASP A CA 1
ATOM 755 C C . ASP A 1 94 ? -7.462 1.141 14.420 1.00 98.06 94 ASP A C 1
ATOM 757 O O . ASP A 1 94 ? -7.451 0.895 13.212 1.00 98.06 94 ASP A O 1
ATOM 761 N N . GLU A 1 95 ? -6.336 1.143 15.131 1.00 98.12 95 GLU A N 1
ATOM 762 C CA . GLU A 1 95 ? -5.008 0.936 14.546 1.00 98.12 95 GLU A CA 1
ATOM 763 C C . GLU A 1 95 ? -4.235 -0.113 15.340 1.00 98.12 95 GLU A C 1
ATOM 765 O O . GLU A 1 95 ? -4.073 0.001 16.555 1.00 98.12 95 GLU A O 1
ATOM 770 N N . MET A 1 96 ? -3.719 -1.115 14.634 1.00 97.69 96 MET A N 1
ATOM 771 C CA . MET A 1 96 ? -2.786 -2.095 15.173 1.00 97.69 96 MET A CA 1
ATOM 772 C C . MET A 1 96 ? -1.433 -1.937 14.488 1.00 97.69 96 MET A C 1
ATOM 774 O O . MET A 1 96 ? -1.351 -1.892 13.262 1.00 97.69 96 MET A O 1
ATOM 778 N N . ILE A 1 97 ? -0.370 -1.887 15.287 1.00 97.50 97 ILE A N 1
ATOM 779 C CA . ILE A 1 97 ? 0.999 -1.717 14.802 1.00 97.50 97 ILE A CA 1
ATOM 780 C C . ILE A 1 97 ? 1.775 -2.995 15.089 1.00 97.50 97 ILE A C 1
ATOM 782 O O . ILE A 1 97 ? 1.880 -3.427 16.237 1.00 97.50 97 ILE A O 1
ATOM 786 N N . VAL A 1 98 ? 2.347 -3.583 14.045 1.00 95.81 98 VAL A N 1
ATOM 787 C CA . VAL A 1 98 ? 3.158 -4.795 14.136 1.00 95.81 98 VAL A CA 1
ATOM 788 C C . VAL A 1 98 ? 4.579 -4.471 13.704 1.00 95.81 98 VAL A C 1
ATOM 790 O O . VAL A 1 98 ? 4.822 -3.900 12.643 1.00 95.81 98 VAL A O 1
ATOM 793 N N . LYS A 1 99 ? 5.547 -4.822 14.547 1.00 95.75 99 LYS A N 1
ATOM 794 C CA . LYS A 1 99 ? 6.965 -4.590 14.279 1.00 95.75 99 LYS A CA 1
ATOM 795 C C . LYS A 1 99 ? 7.548 -5.756 13.482 1.00 95.75 99 LYS A C 1
ATOM 797 O O . LYS A 1 99 ? 7.449 -6.902 13.911 1.00 95.75 99 LYS A O 1
ATOM 802 N N . TYR A 1 100 ? 8.236 -5.449 12.387 1.00 92.75 100 TYR A N 1
ATOM 803 C CA . TYR A 1 100 ? 8.927 -6.422 11.541 1.00 92.75 100 TYR A CA 1
ATOM 804 C C . TYR A 1 100 ? 10.396 -6.062 11.345 1.00 92.75 100 TYR A C 1
ATOM 806 O O . TYR A 1 100 ? 10.800 -4.905 11.472 1.00 92.75 100 TYR A O 1
ATOM 814 N N . ASN A 1 101 ? 11.206 -7.063 11.004 1.00 90.75 101 ASN A N 1
ATOM 815 C CA . ASN A 1 101 ? 12.570 -6.835 10.540 1.00 90.75 101 ASN A CA 1
ATOM 816 C C . ASN A 1 101 ? 12.537 -6.216 9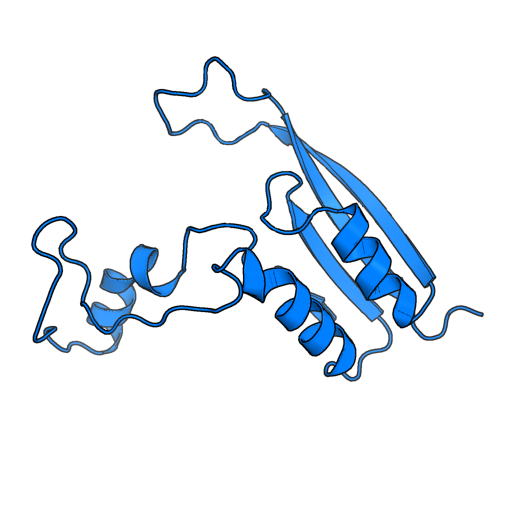.141 1.00 90.75 101 ASN A C 1
ATOM 818 O O . ASN A 1 101 ? 11.861 -6.721 8.246 1.00 90.75 101 ASN A O 1
ATOM 822 N N . THR A 1 102 ? 13.300 -5.146 8.938 1.00 87.00 102 THR A N 1
ATOM 823 C CA . THR A 1 102 ? 13.450 -4.518 7.625 1.00 87.00 102 THR A CA 1
ATOM 824 C C . THR A 1 102 ? 14.048 -5.520 6.644 1.00 87.00 102 THR A C 1
ATOM 826 O O . THR A 1 102 ? 15.059 -6.153 6.944 1.00 87.00 102 THR A O 1
ATOM 829 N N . TYR A 1 103 ? 13.479 -5.636 5.445 1.00 82.94 103 TYR A N 1
ATOM 830 C CA . TYR A 1 103 ? 14.040 -6.481 4.394 1.00 82.94 103 TYR A CA 1
ATOM 831 C C . TYR A 1 103 ? 15.419 -5.972 3.936 1.00 82.94 103 TYR A C 1
ATOM 833 O O . TYR A 1 103 ? 15.579 -4.796 3.592 1.00 82.94 103 TYR A O 1
ATOM 841 N N . ARG A 1 104 ? 16.430 -6.857 3.928 1.00 79.25 104 ARG A N 1
ATOM 842 C CA . ARG A 1 104 ? 17.844 -6.492 3.721 1.00 79.25 104 ARG A CA 1
ATOM 843 C C . ARG A 1 104 ? 18.511 -7.100 2.480 1.00 79.25 104 ARG A C 1
ATOM 845 O O . ARG A 1 104 ? 19.594 -7.662 2.580 1.00 79.25 104 ARG A O 1
ATOM 852 N N . ALA A 1 105 ? 17.916 -6.953 1.298 1.00 74.00 105 ALA A N 1
ATOM 853 C CA . ALA A 1 105 ? 18.528 -7.458 0.055 1.00 74.00 105 ALA A CA 1
ATOM 854 C C . ALA A 1 105 ? 19.479 -6.481 -0.666 1.00 74.00 105 ALA A C 1
ATOM 856 O O . ALA A 1 105 ? 20.034 -6.816 -1.707 1.00 74.00 105 ALA A O 1
ATOM 857 N N . SER A 1 106 ? 19.676 -5.267 -0.143 1.00 65.31 106 SER A N 1
ATOM 858 C CA . SER A 1 106 ? 20.535 -4.236 -0.746 1.00 65.31 106 SER A CA 1
ATOM 859 C C . SER A 1 106 ? 21.827 -4.033 0.052 1.00 65.31 106 SER A C 1
ATOM 861 O O . SER A 1 106 ? 21.844 -4.139 1.275 1.00 65.31 106 SER A O 1
ATOM 863 N N . ARG A 1 107 ? 22.925 -3.693 -0.635 1.00 60.34 107 ARG A N 1
ATOM 864 C CA . ARG A 1 107 ? 24.245 -3.458 -0.016 1.00 60.34 107 ARG A CA 1
ATOM 865 C C . ARG A 1 107 ? 24.327 -2.133 0.764 1.00 60.34 107 ARG A C 1
ATOM 867 O O . ARG A 1 107 ? 25.186 -1.995 1.629 1.00 60.34 107 ARG A O 1
ATOM 874 N N . ASN A 1 108 ? 23.413 -1.189 0.519 1.00 61.72 108 ASN A N 1
ATOM 875 C CA . ASN A 1 108 ? 23.404 0.148 1.129 1.00 61.72 108 ASN A CA 1
ATOM 876 C C . ASN A 1 108 ? 22.328 0.272 2.219 1.00 61.72 108 ASN A C 1
ATOM 878 O O . ASN A 1 108 ? 21.350 0.998 2.068 1.00 61.72 108 ASN A O 1
ATOM 882 N N . LEU A 1 109 ? 22.497 -0.463 3.323 1.00 65.12 109 LEU A N 1
ATOM 883 C CA . LEU A 1 109 ? 21.522 -0.504 4.428 1.00 65.12 109 LEU A CA 1
ATOM 884 C C . LEU A 1 109 ? 22.086 -0.069 5.784 1.00 65.12 109 LEU A C 1
ATOM 886 O O . LEU A 1 109 ? 21.369 -0.135 6.780 1.00 65.12 109 LEU A O 1
ATOM 890 N N . ARG A 1 110 ? 23.349 0.382 5.845 1.00 70.25 110 ARG A N 1
ATOM 891 C CA . ARG A 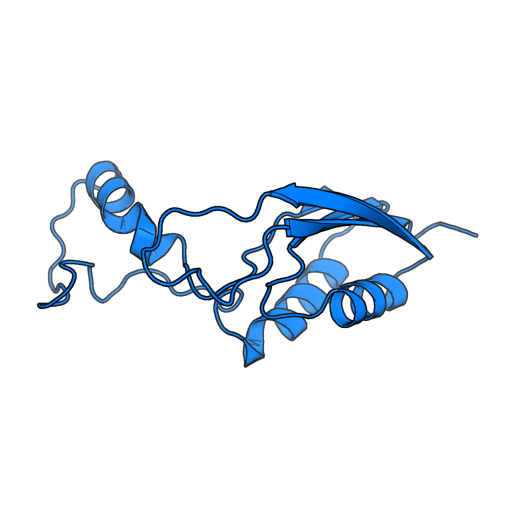1 110 ? 24.011 0.755 7.111 1.00 70.25 110 ARG A CA 1
ATOM 892 C C . ARG A 1 110 ? 23.247 1.818 7.906 1.00 70.25 110 ARG A C 1
ATOM 894 O O . ARG A 1 110 ? 23.250 1.751 9.127 1.00 70.25 110 ARG A O 1
ATOM 901 N N . SER A 1 111 ? 22.585 2.758 7.231 1.00 77.50 111 SER A N 1
ATOM 902 C CA . SER A 1 111 ? 21.807 3.838 7.855 1.00 77.50 111 SER A CA 1
ATOM 903 C C . SER A 1 111 ? 20.307 3.544 7.982 1.00 77.50 111 SER A C 1
ATOM 905 O O . SER A 1 111 ? 19.578 4.347 8.563 1.00 77.50 111 SER A O 1
ATOM 907 N N . ARG A 1 112 ? 19.814 2.417 7.449 1.00 80.81 112 ARG A N 1
ATOM 908 C CA . ARG A 1 112 ? 18.388 2.077 7.514 1.00 80.81 112 ARG A CA 1
ATOM 909 C C . ARG A 1 112 ? 18.072 1.430 8.857 1.00 80.81 112 ARG A C 1
ATOM 911 O O . ARG A 1 112 ? 18.825 0.578 9.339 1.00 80.81 112 ARG A O 1
ATOM 918 N N . LYS A 1 113 ? 16.931 1.800 9.443 1.00 84.62 113 LYS A N 1
ATOM 919 C CA . LYS A 1 113 ? 16.433 1.176 10.674 1.00 84.62 113 LYS A CA 1
ATOM 920 C C . LYS A 1 113 ? 16.346 -0.343 10.490 1.00 84.62 113 LYS A C 1
ATOM 922 O O . LYS A 1 113 ? 15.991 -0.833 9.419 1.00 84.62 113 LYS A O 1
ATOM 927 N N . ILE A 1 114 ? 16.690 -1.085 11.543 1.00 88.62 114 ILE A N 1
ATOM 928 C CA . ILE A 1 114 ? 16.672 -2.562 11.552 1.00 88.62 114 ILE A CA 1
ATOM 929 C C . ILE A 1 114 ? 15.235 -3.094 11.529 1.00 88.62 114 ILE A C 1
ATOM 931 O O . ILE A 1 114 ? 14.997 -4.210 11.078 1.00 88.62 114 ILE A O 1
ATOM 935 N N . HIS A 1 115 ? 14.290 -2.271 11.982 1.00 90.75 115 HIS A N 1
ATOM 936 C CA . HIS A 1 115 ? 12.884 -2.612 12.038 1.00 90.75 115 HIS A CA 1
ATOM 937 C C . HIS A 1 115 ? 12.041 -1.583 11.297 1.00 90.75 115 HIS A C 1
ATOM 939 O O . HIS A 1 115 ? 12.348 -0.386 11.314 1.00 90.75 115 HIS A O 1
ATOM 945 N N . VAL A 1 116 ? 10.950 -2.080 10.736 1.00 92.12 116 VAL A N 1
ATOM 946 C CA . VAL A 1 116 ? 9.834 -1.318 10.183 1.00 92.12 116 VAL A CA 1
ATOM 947 C C . VAL A 1 116 ? 8.572 -1.670 10.952 1.00 92.12 116 VAL A C 1
ATOM 949 O O . VAL A 1 116 ? 8.516 -2.692 11.642 1.00 92.12 116 VAL A O 1
ATOM 952 N N . HIS A 1 117 ? 7.565 -0.820 10.831 1.00 94.50 117 HIS A N 1
ATOM 953 C CA . HIS A 1 117 ? 6.239 -1.106 11.348 1.00 94.50 117 HIS A CA 1
ATOM 954 C C . HIS A 1 117 ? 5.274 -1.310 10.185 1.00 94.50 117 HIS A C 1
ATOM 956 O O . HIS A 1 117 ? 5.271 -0.531 9.228 1.00 94.50 117 HIS A O 1
ATOM 962 N N . GLU A 1 118 ? 4.480 -2.366 10.287 1.00 94.81 118 GLU A N 1
ATOM 963 C CA . GLU A 1 118 ? 3.275 -2.557 9.496 1.00 94.81 118 GLU A CA 1
ATOM 964 C C . GLU A 1 118 ? 2.090 -2.073 10.315 1.00 94.81 118 GLU A C 1
ATOM 966 O O . GLU A 1 118 ? 1.954 -2.406 11.495 1.00 94.81 118 GLU A O 1
ATOM 971 N N . HIS A 1 119 ? 1.245 -1.275 9.681 1.00 97.06 119 HIS A N 1
ATOM 972 C CA . HIS A 1 119 ? 0.049 -0.726 10.288 1.00 97.06 119 HIS A CA 1
ATOM 973 C C . HIS A 1 119 ? -1.165 -1.409 9.672 1.00 97.06 119 HIS A C 1
ATOM 975 O O . HIS A 1 119 ? -1.273 -1.532 8.452 1.00 97.06 119 HIS A O 1
ATOM 981 N N . LEU A 1 120 ? -2.079 -1.853 10.526 1.00 97.94 120 LEU A N 1
ATOM 982 C CA . LEU A 1 120 ? -3.392 -2.348 10.147 1.00 97.94 120 LEU A CA 1
ATOM 983 C C . LEU A 1 120 ? -4.437 -1.386 10.698 1.00 97.94 120 LEU A C 1
ATOM 985 O O . LEU A 1 120 ? -4.643 -1.308 11.908 1.00 97.94 120 LEU A O 1
ATOM 989 N N . PHE A 1 121 ? -5.086 -0.655 9.798 1.00 98.19 121 PHE A N 1
ATOM 990 C CA . PHE A 1 121 ? -6.164 0.267 10.129 1.00 98.19 121 PHE A CA 1
ATOM 991 C C . PHE A 1 121 ? -7.504 -0.416 9.893 1.00 98.19 121 PHE A C 1
ATOM 993 O O . PHE A 1 121 ? -7.806 -0.815 8.767 1.00 98.19 121 PHE A O 1
ATOM 1000 N N . LEU A 1 122 ? -8.314 -0.526 10.939 1.00 98.38 122 LEU A N 1
ATOM 1001 C CA . LEU A 1 122 ? -9.692 -0.981 10.853 1.00 98.38 122 LEU A CA 1
ATOM 1002 C C . LEU A 1 122 ? -10.617 0.232 10.914 1.00 98.38 122 LEU A C 1
ATOM 1004 O O . LEU A 1 122 ? -10.790 0.840 11.965 1.00 98.38 122 LEU A O 1
ATOM 1008 N N . LEU A 1 123 ? -11.233 0.563 9.786 1.00 98.50 123 LEU A N 1
ATOM 1009 C CA . LEU A 1 123 ? -12.326 1.526 9.721 1.00 98.50 123 LEU A CA 1
ATOM 1010 C C . LEU A 1 123 ? -13.659 0.807 9.960 1.00 98.50 123 LEU A C 1
ATOM 1012 O O . LEU A 1 123 ? -13.985 -0.107 9.202 1.00 98.50 123 LEU A O 1
ATOM 1016 N N . ASP A 1 124 ? -14.452 1.267 10.930 1.00 98.06 124 ASP A N 1
ATOM 1017 C CA . ASP A 1 124 ? -15.885 0.962 11.061 1.00 98.06 124 ASP A CA 1
ATOM 1018 C C . ASP A 1 124 ? -16.711 2.221 10.774 1.00 98.06 124 ASP A C 1
ATOM 1020 O O . ASP A 1 124 ? -16.721 3.176 11.554 1.00 98.06 124 ASP A O 1
ATOM 1024 N N . ARG A 1 125 ? -17.440 2.215 9.655 1.00 97.06 125 ARG A N 1
ATOM 1025 C CA . ARG A 1 125 ? -18.303 3.337 9.248 1.00 97.06 125 ARG A CA 1
ATOM 1026 C C . ARG A 1 125 ? -19.586 3.475 10.061 1.00 97.06 125 ARG A C 1
ATOM 1028 O O . ARG A 1 125 ? -20.204 4.531 10.037 1.00 97.06 125 ARG A O 1
ATOM 1035 N N . ASN A 1 126 ? -19.991 2.416 10.763 1.00 93.94 126 ASN A N 1
ATOM 1036 C CA . ASN A 1 126 ? -21.235 2.388 11.537 1.00 93.94 126 ASN A CA 1
ATOM 1037 C C . ASN A 1 126 ? -20.973 2.360 13.047 1.00 93.94 126 ASN A C 1
ATOM 1039 O O . ASN A 1 126 ? -21.884 2.076 13.829 1.00 93.94 126 ASN A O 1
ATOM 1043 N N . ALA A 1 127 ? -19.732 2.608 13.457 1.00 80.50 127 ALA A N 1
ATOM 1044 C CA . ALA A 1 127 ? -19.400 2.851 14.845 1.00 80.50 127 ALA A CA 1
ATOM 1045 C C . ALA A 1 127 ? -20.218 4.046 15.359 1.00 80.50 127 ALA A C 1
ATOM 1047 O O . ALA A 1 127 ? -20.103 5.144 14.819 1.00 80.50 127 ALA A O 1
ATOM 1048 N N . ARG A 1 128 ? -21.064 3.798 16.364 1.00 57.91 128 ARG A N 1
ATOM 1049 C CA . ARG A 1 128 ? -21.715 4.852 17.150 1.00 57.91 128 ARG A CA 1
ATOM 1050 C C . ARG A 1 128 ? -20.714 5.512 18.086 1.00 57.91 128 ARG A C 1
ATOM 1052 O O . ARG A 1 128 ? -19.808 4.783 18.557 1.00 57.91 128 ARG A O 1
#

Radius of gyration: 17.72 Å; chains: 1; bounding box: 46×28×47 Å